Protein AF-A0A930V3K0-F1 (afdb_monomer)

Foldseek 3Di:
DDPPPVVVVVPPPVPPVVVVLQVQLVVQVVVVCVPDPDDDDPVRNCVSNVVPDPPD

Sequence (56 aa):
MSEGDVHDQFDVSLEDADLLGEVELTTNLIIAASESDEHLTQGEIDAILGLVEPSV

Solvent-accessible surface area (backbone atoms only — not comparable to full-atom values): 3591 Å² total; per-residue (Å²): 132,77,86,69,64,70,59,56,76,72,56,59,70,84,76,48,63,67,60,51,49,54,52,49,32,54,50,52,46,53,50,54,55,69,73,38,94,59,84,77,48,70,69,56,52,33,53,53,66,62,67,64,69,82,86,126

Secondary structure (DSSP, 8-state):
--TTSHHHHS-S-TT-HHHHHHHHHHHHHHHHHHH-SSPPPHHHHHHHTT------

Organism: NCBI:txid2784339

Mean predicted aligned error: 10.6 Å

Structure (mmCIF, N/CA/C/O backbone):
data_AF-A0A930V3K0-F1
#
_entry.id   AF-A0A930V3K0-F1
#
loop_
_atom_site.group_PDB
_atom_site.id
_atom_site.type_symbol
_atom_site.label_atom_id
_atom_site.label_alt_id
_atom_site.label_comp_id
_atom_site.label_asym_id
_atom_site.label_entity_id
_atom_site.label_seq_id
_atom_site.pdbx_PDB_ins_code
_atom_site.Cartn_x
_atom_site.Cartn_y
_atom_site.Cartn_z
_atom_site.occupancy
_atom_site.B_iso_or_equiv
_atom_site.auth_seq_id
_atom_site.auth_comp_id
_atom_site.auth_asym_id
_atom_site.auth_atom_id
_atom_site.pdbx_PDB_model_num
ATOM 1 N N . MET A 1 1 ? 37.712 -2.423 0.163 1.00 49.38 1 MET A N 1
ATOM 2 C CA . MET A 1 1 ? 36.413 -3.065 -0.113 1.00 49.38 1 MET A CA 1
ATOM 3 C C . MET A 1 1 ? 35.688 -2.068 -0.987 1.00 49.38 1 MET A C 1
ATOM 5 O O . MET A 1 1 ? 35.548 -0.940 -0.548 1.00 49.38 1 MET A O 1
ATOM 9 N N . SER A 1 2 ? 35.471 -2.385 -2.262 1.00 50.56 2 SER A N 1
ATOM 10 C CA . SER A 1 2 ? 35.030 -1.386 -3.240 1.00 50.56 2 SER A CA 1
ATOM 11 C C . SER A 1 2 ? 33.533 -1.122 -3.096 1.00 50.56 2 SER A C 1
ATOM 13 O O . SER A 1 2 ? 32.740 -2.036 -3.282 1.00 50.56 2 SER A O 1
ATOM 15 N N . GLU A 1 3 ? 33.163 0.134 -2.843 1.00 52.69 3 GLU A N 1
ATOM 16 C CA . GLU A 1 3 ? 31.791 0.680 -2.866 1.00 52.69 3 GLU A CA 1
ATOM 17 C C . GLU A 1 3 ? 31.091 0.608 -4.247 1.00 52.69 3 GLU A C 1
ATOM 19 O O . GLU A 1 3 ? 29.988 1.116 -4.405 1.00 52.69 3 GLU A O 1
ATOM 24 N N . GLY A 1 4 ? 31.701 -0.028 -5.255 1.00 53.97 4 GLY A N 1
ATOM 25 C CA . GLY A 1 4 ? 31.185 -0.092 -6.630 1.00 53.97 4 GLY A CA 1
ATOM 26 C C . GLY A 1 4 ? 30.276 -1.282 -6.952 1.00 53.97 4 GLY A C 1
ATOM 27 O O . GLY A 1 4 ? 29.679 -1.288 -8.016 1.00 53.97 4 GLY A O 1
ATOM 28 N N . ASP A 1 5 ? 30.163 -2.275 -6.066 1.00 54.31 5 ASP A N 1
ATOM 29 C CA . ASP A 1 5 ? 29.434 -3.528 -6.354 1.00 54.31 5 ASP A CA 1
ATOM 30 C C . ASP A 1 5 ? 27.937 -3.442 -5.999 1.00 54.31 5 ASP A C 1
ATOM 32 O O . ASP A 1 5 ? 27.095 -4.106 -6.592 1.00 54.31 5 ASP A O 1
ATOM 36 N N . VAL A 1 6 ? 27.580 -2.565 -5.052 1.00 57.72 6 VAL A N 1
ATOM 37 C CA . VAL A 1 6 ? 26.183 -2.372 -4.623 1.00 57.72 6 VAL A CA 1
ATOM 38 C C . VAL A 1 6 ? 25.368 -1.543 -5.608 1.00 57.72 6 VAL A C 1
ATOM 40 O O . VAL A 1 6 ? 24.151 -1.657 -5.617 1.00 57.72 6 VAL A O 1
ATOM 43 N N . HIS A 1 7 ? 26.013 -0.715 -6.432 1.00 54.16 7 HIS A N 1
ATOM 44 C CA . HIS A 1 7 ? 25.301 0.136 -7.382 1.00 54.16 7 HIS A CA 1
ATOM 45 C C . HIS A 1 7 ? 24.778 -0.654 -8.590 1.00 54.16 7 HIS A C 1
ATOM 47 O O . HIS A 1 7 ? 23.767 -0.255 -9.143 1.00 54.16 7 HIS A O 1
ATOM 53 N N . ASP A 1 8 ? 25.408 -1.784 -8.936 1.00 55.94 8 ASP A N 1
ATOM 54 C CA . ASP A 1 8 ? 25.086 -2.608 -10.114 1.00 55.94 8 ASP A CA 1
ATOM 55 C C . ASP A 1 8 ? 23.872 -3.531 -9.872 1.00 55.94 8 ASP A C 1
ATOM 57 O O . ASP A 1 8 ? 23.045 -3.734 -10.752 1.00 55.94 8 ASP A O 1
ATOM 61 N N . GLN A 1 9 ? 23.687 -4.027 -8.638 1.00 56.22 9 GLN A N 1
ATOM 62 C CA . GLN A 1 9 ? 22.537 -4.878 -8.280 1.00 56.22 9 GLN A CA 1
ATOM 63 C C . GLN A 1 9 ? 21.200 -4.114 -8.271 1.00 56.22 9 GLN A C 1
ATOM 65 O O . GLN A 1 9 ? 20.145 -4.727 -8.427 1.00 56.22 9 GLN A O 1
ATOM 70 N N . PHE A 1 10 ? 21.243 -2.791 -8.092 1.00 54.91 10 PHE A N 1
ATOM 71 C CA . PHE A 1 10 ? 20.079 -1.908 -8.211 1.00 54.91 10 PHE A CA 1
ATOM 72 C C . PHE A 1 10 ? 20.031 -1.171 -9.561 1.00 54.91 10 PHE A C 1
ATOM 74 O O . PHE A 1 10 ? 19.044 -0.493 -9.829 1.00 54.91 10 PHE A O 1
ATOM 81 N N . ASP A 1 11 ? 21.054 -1.334 -10.410 1.00 58.66 11 ASP A N 1
ATOM 82 C CA . ASP A 1 11 ? 21.098 -0.881 -11.811 1.00 58.66 11 ASP A CA 1
ATOM 83 C C . ASP A 1 11 ? 20.608 -2.000 -12.746 1.00 58.66 11 ASP A C 1
ATOM 85 O O . ASP A 1 11 ? 21.078 -2.182 -13.867 1.00 58.66 11 ASP A O 1
ATOM 89 N N . VAL A 1 12 ? 19.638 -2.792 -12.271 1.00 59.75 12 VAL A N 1
ATOM 90 C CA . VAL A 1 12 ? 18.785 -3.572 -13.166 1.00 59.75 12 VAL A CA 1
ATOM 91 C C . VAL A 1 12 ? 18.065 -2.523 -13.988 1.00 59.75 12 VAL A C 1
ATOM 93 O O . VAL A 1 12 ?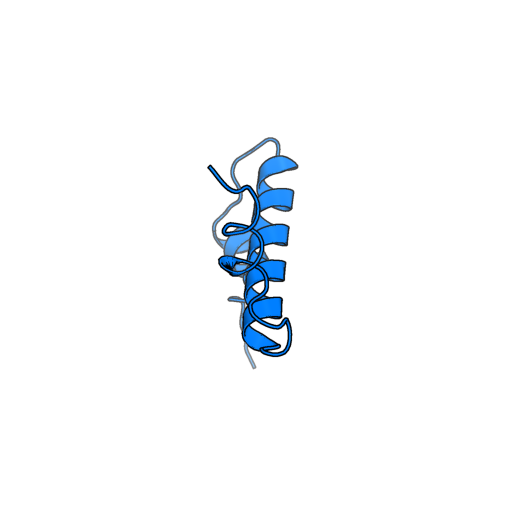 17.303 -1.735 -13.424 1.00 59.75 12 VAL A O 1
ATOM 96 N N . SER A 1 13 ? 18.378 -2.439 -15.279 1.00 59.31 13 SER A N 1
ATOM 97 C CA . SER A 1 13 ? 17.798 -1.443 -16.164 1.00 59.31 13 SER A CA 1
ATOM 98 C C . SER A 1 13 ? 16.304 -1.334 -15.871 1.00 59.31 13 SER A C 1
ATOM 100 O O . SER A 1 13 ? 15.587 -2.331 -15.971 1.00 59.31 13 SER A O 1
ATOM 102 N N . LEU A 1 14 ? 15.840 -0.137 -15.502 1.00 53.56 14 LEU A N 1
ATOM 103 C CA . LEU A 1 14 ? 14.436 0.257 -15.276 1.00 53.56 14 LEU A CA 1
ATOM 104 C C . LEU A 1 14 ? 13.523 0.024 -16.515 1.00 53.56 14 LEU A C 1
ATOM 106 O O . LEU A 1 14 ? 12.496 0.676 -16.677 1.00 53.56 14 LEU A O 1
ATOM 110 N N . GLU A 1 15 ? 13.935 -0.848 -17.434 1.00 55.78 15 GLU A N 1
ATOM 111 C CA . GLU A 1 15 ? 13.310 -1.241 -18.691 1.00 55.78 15 GLU A CA 1
ATOM 112 C C . GLU A 1 15 ? 12.179 -2.257 -18.485 1.00 55.78 15 GLU A C 1
ATOM 114 O O . GLU A 1 15 ? 11.280 -2.334 -19.323 1.00 55.78 15 GLU A O 1
ATOM 119 N N . ASP A 1 16 ? 12.177 -2.998 -17.373 1.00 69.50 16 ASP A N 1
ATOM 120 C CA . ASP A 1 16 ? 11.065 -3.882 -17.023 1.00 69.50 16 ASP A CA 1
ATOM 121 C C . ASP A 1 16 ? 9.968 -3.059 -16.328 1.00 69.50 16 ASP A C 1
ATOM 123 O O . ASP A 1 16 ? 9.982 -2.825 -15.119 1.00 69.50 16 ASP A O 1
ATOM 127 N N . ALA A 1 17 ? 9.040 -2.532 -17.131 1.00 69.50 17 ALA A N 1
ATOM 128 C CA . ALA A 1 17 ? 7.941 -1.683 -16.668 1.00 69.50 17 ALA A CA 1
ATOM 129 C C . ALA A 1 17 ? 7.066 -2.362 -15.595 1.00 69.50 17 ALA A C 1
ATOM 131 O O . ALA A 1 17 ? 6.520 -1.675 -14.733 1.00 69.50 17 ALA A O 1
ATOM 132 N N . ASP A 1 18 ? 6.978 -3.695 -15.616 1.00 75.81 18 ASP A N 1
ATOM 133 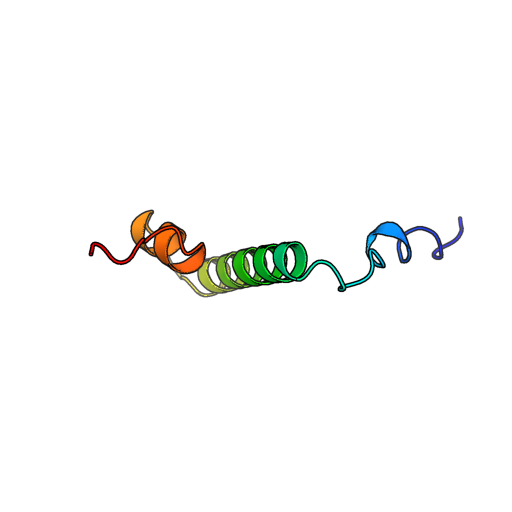C CA . ASP A 1 18 ? 6.325 -4.495 -14.575 1.00 75.81 18 ASP A CA 1
ATOM 134 C C . ASP A 1 18 ? 7.084 -4.411 -13.241 1.00 75.81 18 ASP A C 1
ATOM 136 O O . ASP A 1 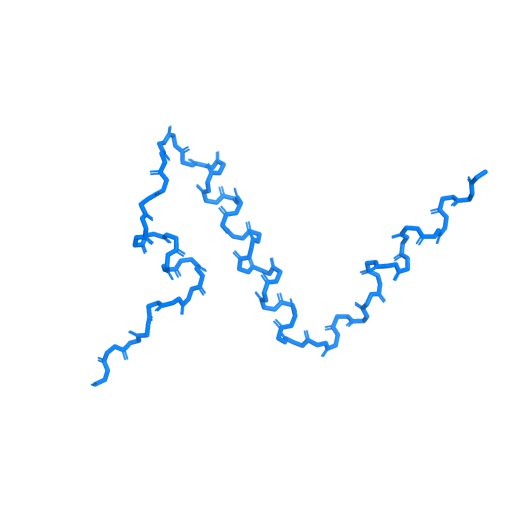18 ? 6.484 -4.144 -12.199 1.00 75.81 18 ASP A O 1
ATOM 140 N N . LEU A 1 19 ? 8.417 -4.545 -13.271 1.00 78.69 19 LEU A N 1
ATOM 141 C CA . LEU A 1 19 ? 9.254 -4.434 -12.074 1.00 78.69 19 LEU A CA 1
ATOM 142 C C . LEU A 1 19 ? 9.194 -3.023 -11.478 1.00 78.69 19 LEU A C 1
ATOM 144 O O . LEU A 1 19 ? 9.131 -2.867 -10.259 1.00 78.69 19 LEU A O 1
ATOM 148 N N . LEU A 1 20 ? 9.178 -1.989 -12.327 1.00 83.31 20 LEU A N 1
ATOM 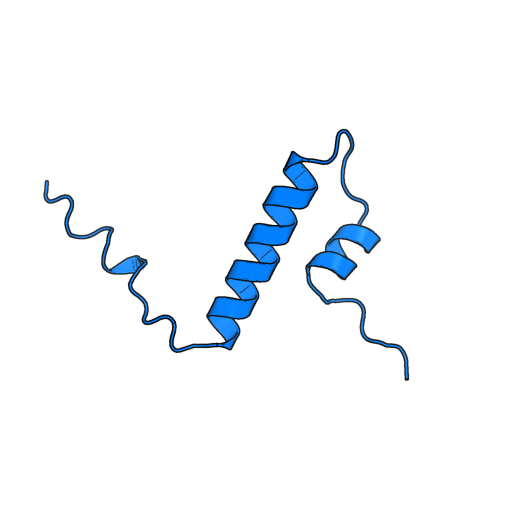149 C CA . LEU A 1 20 ? 9.027 -0.607 -11.872 1.00 83.31 20 LEU A CA 1
ATOM 150 C C . LEU A 1 20 ? 7.667 -0.378 -11.196 1.00 83.31 20 LEU A C 1
ATOM 152 O O . LEU A 1 20 ? 7.611 0.284 -10.159 1.00 83.31 20 LEU A O 1
ATOM 156 N N . GLY A 1 21 ? 6.598 -0.968 -11.738 1.00 84.06 21 GLY A N 1
ATOM 157 C CA . GLY A 1 21 ? 5.276 -0.949 -11.116 1.00 84.06 21 GLY A CA 1
ATOM 158 C C . GLY A 1 21 ? 5.275 -1.612 -9.737 1.00 84.06 21 GLY A C 1
ATOM 159 O O . GLY A 1 21 ? 4.752 -1.050 -8.779 1.00 84.06 21 GLY A O 1
ATOM 160 N N . GLU A 1 22 ? 5.928 -2.764 -9.589 1.00 85.81 22 GLU A N 1
ATOM 161 C CA . GLU A 1 22 ? 5.996 -3.484 -8.310 1.00 85.81 22 GLU A CA 1
ATOM 162 C C . GLU A 1 22 ? 6.777 -2.704 -7.229 1.00 85.81 22 GLU A C 1
ATOM 164 O O . GLU A 1 22 ? 6.381 -2.658 -6.056 1.00 85.81 22 GLU A O 1
ATOM 169 N N . VAL A 1 23 ? 7.853 -2.016 -7.628 1.00 88.31 23 VAL A N 1
ATOM 170 C CA . VAL A 1 23 ? 8.630 -1.128 -6.746 1.00 88.31 23 VAL A CA 1
ATOM 171 C C . VAL A 1 23 ? 7.807 0.087 -6.314 1.00 88.31 23 VAL A C 1
ATOM 173 O O . VAL A 1 23 ? 7.848 0.467 -5.138 1.00 88.31 23 VAL A O 1
ATOM 176 N N . GLU A 1 24 ? 7.044 0.689 -7.227 1.00 89.94 24 GLU A N 1
ATOM 177 C CA . GLU A 1 24 ? 6.154 1.811 -6.917 1.00 89.94 24 GLU A CA 1
ATOM 178 C C . GLU A 1 24 ? 5.067 1.396 -5.913 1.00 89.94 24 GLU A C 1
ATOM 180 O O . GLU A 1 24 ? 4.889 2.063 -4.892 1.00 89.94 24 GLU A O 1
ATOM 185 N N . LEU A 1 25 ? 4.402 0.256 -6.138 1.00 91.00 25 LEU A N 1
ATOM 186 C CA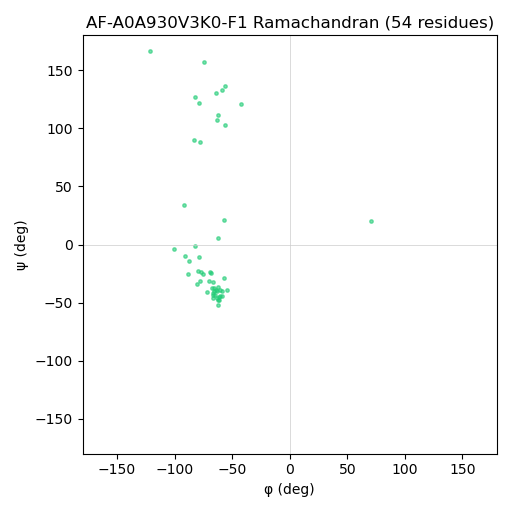 . LEU A 1 25 ? 3.375 -0.284 -5.237 1.00 91.00 25 LEU A CA 1
ATOM 187 C C . LEU A 1 25 ? 3.934 -0.548 -3.832 1.00 91.00 25 LEU A C 1
ATOM 189 O O . LEU A 1 25 ? 3.333 -0.155 -2.829 1.00 91.00 25 LEU A O 1
ATOM 193 N N . THR A 1 26 ? 5.121 -1.153 -3.749 1.00 90.81 26 THR A N 1
ATOM 194 C CA . THR A 1 26 ? 5.788 -1.428 -2.467 1.00 90.81 26 THR A CA 1
ATOM 195 C C . THR A 1 26 ? 6.186 -0.134 -1.754 1.00 90.81 26 THR A C 1
ATOM 197 O O . THR A 1 26 ? 6.013 -0.010 -0.540 1.00 90.81 26 THR A O 1
ATOM 200 N N . THR A 1 27 ? 6.674 0.859 -2.500 1.00 93.88 27 THR A N 1
ATOM 201 C CA . THR A 1 27 ? 7.019 2.182 -1.959 1.00 93.88 27 THR A CA 1
ATOM 202 C C . THR A 1 27 ? 5.783 2.882 -1.399 1.00 93.88 27 THR A C 1
ATOM 204 O O . THR A 1 27 ? 5.815 3.371 -0.269 1.00 93.88 27 THR A O 1
ATOM 207 N N . ASN A 1 28 ? 4.674 2.866 -2.140 1.00 92.38 28 ASN A N 1
ATOM 208 C CA . ASN A 1 28 ? 3.399 3.431 -1.703 1.00 92.38 28 ASN A CA 1
ATOM 209 C C . ASN A 1 28 ? 2.881 2.754 -0.427 1.00 92.38 28 ASN A C 1
ATOM 211 O O . ASN A 1 28 ? 2.403 3.442 0.474 1.00 92.38 28 ASN A O 1
ATOM 215 N N . LEU A 1 29 ? 3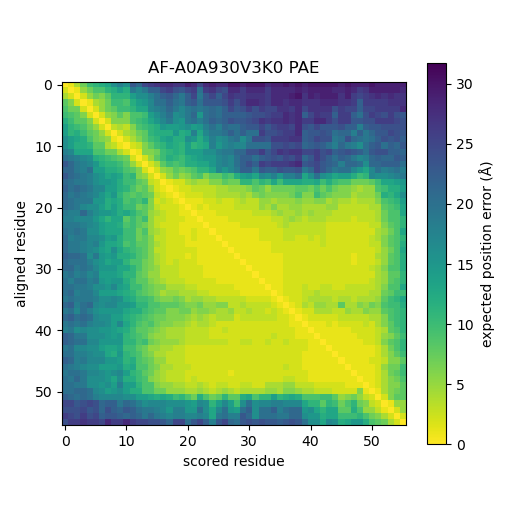.038 1.432 -0.299 1.00 94.38 29 LEU A N 1
ATOM 216 C CA . LEU A 1 29 ? 2.667 0.701 0.915 1.00 94.38 29 LEU A CA 1
ATOM 217 C C . LEU A 1 29 ? 3.518 1.108 2.124 1.00 94.38 29 LEU A C 1
ATOM 219 O O . LEU A 1 29 ? 2.977 1.323 3.208 1.00 94.38 29 LEU A O 1
ATOM 223 N N . ILE A 1 30 ? 4.835 1.244 1.949 1.00 94.00 30 ILE A N 1
ATOM 224 C CA . ILE A 1 30 ? 5.743 1.681 3.020 1.00 94.00 30 ILE A CA 1
ATOM 225 C C . ILE A 1 30 ? 5.379 3.089 3.495 1.00 94.00 30 ILE A C 1
ATOM 227 O O . ILE A 1 30 ? 5.331 3.332 4.702 1.00 94.00 30 ILE A O 1
ATOM 231 N N . ILE A 1 31 ? 5.118 4.008 2.562 1.00 94.88 31 ILE A N 1
ATOM 232 C CA . ILE A 1 31 ? 4.712 5.381 2.876 1.00 94.88 31 ILE A CA 1
ATOM 233 C C . ILE A 1 31 ? 3.383 5.370 3.635 1.00 94.88 31 ILE A C 1
ATOM 235 O O . ILE A 1 31 ? 3.325 5.889 4.745 1.00 94.88 31 ILE A O 1
ATOM 239 N N . ALA A 1 32 ? 2.355 4.695 3.110 1.00 92.56 32 ALA A N 1
ATOM 240 C CA . ALA A 1 32 ? 1.041 4.621 3.746 1.00 92.56 32 ALA A CA 1
ATOM 241 C C . ALA A 1 32 ? 1.102 4.022 5.160 1.00 92.56 32 ALA A C 1
ATOM 243 O O . ALA A 1 32 ? 0.452 4.523 6.075 1.00 92.56 32 ALA A O 1
ATOM 244 N N . ALA A 1 33 ? 1.916 2.983 5.362 1.00 93.69 33 ALA A N 1
ATOM 245 C CA . ALA A 1 33 ? 2.122 2.385 6.677 1.00 93.69 33 ALA A CA 1
ATOM 246 C C . ALA A 1 33 ? 2.912 3.299 7.628 1.00 93.69 33 ALA A C 1
ATOM 248 O O . ALA A 1 33 ? 2.695 3.248 8.834 1.00 93.69 33 ALA A O 1
ATOM 249 N N . SER A 1 34 ? 3.821 4.125 7.101 1.00 93.12 34 SER A N 1
ATOM 250 C CA . SER A 1 34 ? 4.607 5.081 7.896 1.00 93.12 34 SER A CA 1
ATOM 251 C C . SER A 1 34 ? 3.811 6.332 8.276 1.00 93.12 34 SER A C 1
ATOM 253 O O . SER A 1 34 ? 4.078 6.928 9.315 1.00 93.12 34 SER A O 1
ATOM 255 N N . GLU A 1 35 ? 2.867 6.748 7.431 1.00 94.50 35 GLU A N 1
ATOM 256 C CA . GLU A 1 35 ? 1.991 7.902 7.665 1.00 94.50 35 GLU A CA 1
ATOM 257 C C . GLU A 1 35 ? 0.720 7.547 8.447 1.00 94.50 35 GLU A C 1
ATOM 259 O O . GLU A 1 35 ? 0.039 8.443 8.945 1.00 94.50 35 GLU A O 1
ATOM 264 N N . SER A 1 36 ? 0.399 6.258 8.580 1.00 92.12 36 SER A N 1
ATOM 265 C CA . SER A 1 36 ? -0.730 5.803 9.390 1.00 92.12 36 SER A CA 1
ATOM 266 C C . SER A 1 36 ? -0.347 5.713 10.867 1.00 92.12 36 SER A C 1
ATOM 268 O O . SER A 1 36 ? 0.607 5.033 11.237 1.00 92.12 36 SER A O 1
ATOM 270 N N . ASP A 1 37 ? -1.132 6.363 11.728 1.00 90.06 37 ASP A N 1
ATOM 271 C CA . ASP A 1 37 ? -0.998 6.249 13.189 1.00 90.06 37 ASP A CA 1
ATOM 272 C C . ASP A 1 37 ? -1.388 4.849 13.712 1.00 90.06 37 ASP A C 1
ATOM 274 O O . ASP A 1 37 ? -0.935 4.421 14.775 1.00 90.06 37 ASP A O 1
ATOM 278 N N . GLU A 1 38 ? -2.229 4.127 12.965 1.00 92.50 38 GLU A N 1
ATOM 279 C CA . GLU A 1 38 ? -2.708 2.777 13.277 1.00 92.50 38 GLU A CA 1
ATOM 280 C C . GLU A 1 38 ? -2.350 1.786 12.156 1.00 92.50 38 GLU A C 1
ATOM 282 O O . GLU A 1 38 ? -1.951 2.166 11.057 1.00 92.50 38 GLU A O 1
ATOM 287 N N . HIS A 1 39 ? -2.484 0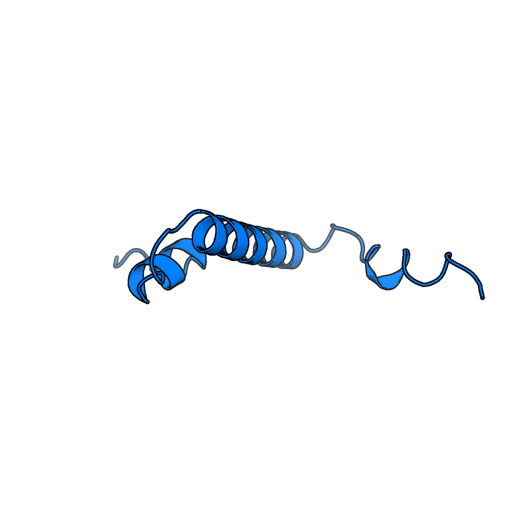.484 12.425 1.00 92.38 39 HIS A N 1
ATOM 288 C CA . HIS A 1 39 ? -2.229 -0.540 11.412 1.00 92.38 39 HIS A CA 1
ATOM 289 C C . HIS A 1 39 ? -3.219 -0.433 10.245 1.00 92.38 39 HIS A C 1
ATOM 291 O O . HIS A 1 39 ? -4.430 -0.449 10.464 1.00 92.38 39 HIS A O 1
ATOM 297 N N . LEU A 1 40 ? -2.690 -0.428 9.016 1.00 93.12 40 LEU A N 1
ATOM 298 C CA . LEU A 1 40 ? -3.490 -0.541 7.797 1.00 93.12 40 LEU A CA 1
ATOM 299 C C . LEU A 1 40 ? -4.347 -1.810 7.836 1.00 93.12 40 LEU A C 1
ATOM 301 O O . LEU A 1 40 ? -3.880 -2.900 8.188 1.00 93.12 40 LEU A O 1
ATOM 305 N N . THR A 1 41 ? -5.604 -1.675 7.439 1.00 95.06 41 THR A N 1
ATOM 306 C CA . THR A 1 41 ? -6.504 -2.811 7.266 1.00 95.06 41 THR A CA 1
ATOM 307 C C . THR A 1 41 ? -6.158 -3.582 5.993 1.00 95.06 41 T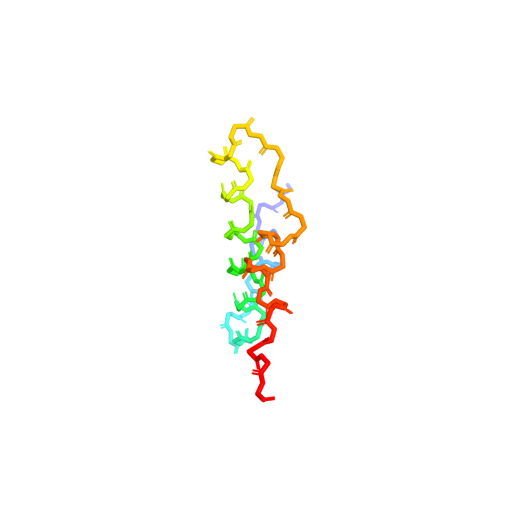HR A C 1
ATOM 309 O O . THR A 1 41 ? -5.599 -3.033 5.045 1.00 95.06 41 THR A O 1
ATOM 312 N N . GLN A 1 42 ? -6.545 -4.860 5.927 1.00 92.62 42 GLN A N 1
ATOM 313 C CA . GLN A 1 42 ? -6.311 -5.683 4.733 1.00 92.62 42 GLN A CA 1
ATOM 314 C C . GLN A 1 42 ? -6.871 -5.031 3.458 1.00 92.62 42 GLN A C 1
ATOM 316 O O . GLN A 1 42 ? -6.208 -5.050 2.432 1.00 92.62 42 GLN A O 1
ATOM 321 N N . GLY A 1 43 ? -8.044 -4.391 3.533 1.00 92.38 43 GLY A N 1
ATOM 322 C CA . GLY A 1 43 ? -8.644 -3.723 2.376 1.00 92.38 43 GLY A CA 1
ATOM 323 C C . GLY A 1 43 ? -7.853 -2.505 1.886 1.00 92.38 43 GLY A C 1
ATOM 324 O O . GLY A 1 43 ? -7.827 -2.241 0.689 1.00 92.38 43 GLY A O 1
ATOM 325 N N . GLU A 1 44 ? -7.183 -1.780 2.784 1.00 93.19 44 GLU A N 1
ATOM 326 C CA . GLU A 1 44 ? -6.299 -0.667 2.412 1.00 93.19 44 GLU A CA 1
ATOM 327 C C . GLU A 1 44 ? -5.012 -1.179 1.767 1.00 93.19 44 GLU A C 1
ATOM 329 O O . GLU A 1 44 ? -4.575 -0.639 0.754 1.00 93.19 44 GLU A O 1
ATOM 334 N N . ILE A 1 45 ? -4.448 -2.265 2.302 1.00 93.94 45 ILE A N 1
ATOM 335 C CA . ILE A 1 45 ? -3.283 -2.941 1.720 1.00 93.94 45 ILE A CA 1
ATOM 336 C C . ILE A 1 45 ? -3.620 -3.456 0.315 1.00 93.94 45 ILE A C 1
ATOM 338 O O . ILE A 1 45 ? -2.878 -3.194 -0.627 1.00 93.94 45 ILE A O 1
ATOM 342 N N . ASP A 1 46 ? -4.763 -4.125 0.154 1.00 92.19 46 ASP A N 1
ATOM 343 C CA . ASP A 1 46 ? -5.225 -4.657 -1.131 1.00 92.19 46 ASP A CA 1
ATOM 344 C C . ASP A 1 46 ? -5.469 -3.537 -2.155 1.00 92.19 46 ASP A C 1
ATOM 346 O O . ASP A 1 46 ? -5.156 -3.696 -3.333 1.00 92.19 46 ASP A O 1
ATOM 350 N N . ALA A 1 47 ? -5.981 -2.382 -1.717 1.00 91.12 47 ALA A N 1
ATOM 351 C CA . ALA A 1 47 ? -6.149 -1.211 -2.572 1.00 91.12 47 ALA A CA 1
ATOM 352 C C . ALA A 1 47 ? -4.805 -0.621 -3.028 1.00 91.12 47 ALA A C 1
ATOM 3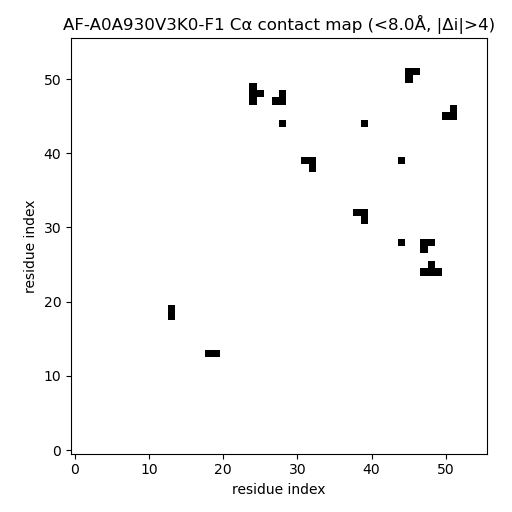54 O O . ALA A 1 47 ? -4.651 -0.300 -4.206 1.00 91.12 47 ALA A O 1
ATOM 355 N N . ILE A 1 48 ? -3.828 -0.511 -2.123 1.00 92.06 48 ILE A N 1
ATOM 356 C CA . ILE A 1 48 ? -2.487 0.013 -2.429 1.00 92.06 48 ILE A CA 1
ATOM 357 C C . ILE A 1 48 ? -1.719 -0.930 -3.358 1.00 92.06 48 ILE A C 1
ATOM 359 O O . ILE A 1 48 ? -1.014 -0.462 -4.244 1.00 92.06 48 ILE A O 1
ATOM 363 N N . LEU A 1 49 ? -1.875 -2.243 -3.181 1.00 91.56 49 LEU A N 1
ATOM 364 C CA . LEU A 1 49 ? -1.247 -3.264 -4.022 1.00 91.56 49 LEU A CA 1
ATOM 365 C C . LEU A 1 49 ? -2.014 -3.533 -5.329 1.00 91.56 49 LEU A C 1
ATOM 367 O O . LEU A 1 49 ? -1.581 -4.363 -6.124 1.00 91.56 49 LEU A O 1
ATOM 371 N N . GLY A 1 50 ? -3.149 -2.862 -5.560 1.00 88.06 50 GLY A N 1
ATOM 372 C CA . GLY A 1 50 ? -3.954 -3.034 -6.773 1.00 88.06 50 GLY A CA 1
ATOM 373 C C . GLY A 1 50 ? -4.680 -4.383 -6.874 1.00 88.06 50 GLY A C 1
ATOM 374 O O . GLY A 1 50 ? -5.081 -4.778 -7.964 1.00 88.06 50 GLY A O 1
ATOM 375 N N . LEU A 1 51 ? -4.869 -5.088 -5.753 1.00 86.88 51 LEU A N 1
ATOM 376 C CA . LEU A 1 51 ? -5.540 -6.394 -5.670 1.00 86.88 51 LEU A CA 1
ATOM 377 C C . LEU A 1 51 ? -7.074 -6.289 -5.712 1.00 86.88 51 LEU A C 1
ATOM 379 O O . LEU A 1 51 ? -7.767 -7.297 -5.851 1.00 86.88 51 LEU A O 1
ATOM 383 N N . VAL A 1 52 ? -7.620 -5.075 -5.601 1.00 80.88 52 VAL A N 1
ATOM 384 C CA . VAL A 1 52 ? -9.042 -4.799 -5.831 1.00 80.88 52 VAL A CA 1
ATOM 385 C C . VAL A 1 52 ? -9.318 -4.738 -7.332 1.00 80.88 52 VAL A C 1
ATOM 387 O O . VAL A 1 52 ? -9.277 -3.684 -7.963 1.00 80.88 52 VAL A O 1
ATOM 390 N N . GLU A 1 53 ? -9.609 -5.894 -7.922 1.00 64.38 53 GLU A N 1
ATOM 391 C CA . GLU A 1 53 ? -10.141 -5.946 -9.282 1.00 64.38 53 GLU A CA 1
ATOM 392 C C . GLU A 1 53 ? -11.458 -5.144 -9.334 1.00 64.38 53 GLU A C 1
ATOM 394 O O . GLU A 1 53 ? -12.318 -5.321 -8.460 1.00 64.38 53 GLU A O 1
ATOM 399 N N . PRO A 1 54 ? -11.672 -4.259 -10.327 1.00 56.88 54 PRO A N 1
ATOM 400 C CA . PRO A 1 54 ? -12.992 -3.694 -10.540 1.00 56.88 54 PRO A CA 1
ATOM 401 C C . PRO A 1 54 ? -13.921 -4.852 -10.911 1.00 56.88 54 PRO A C 1
ATOM 403 O O . PRO A 1 54 ? -13.815 -5.403 -12.004 1.00 56.88 54 PRO A O 1
ATOM 406 N N . SER A 1 55 ? -14.807 -5.242 -9.994 1.00 61.06 55 SER A N 1
ATOM 407 C CA . SER A 1 55 ? -15.861 -6.218 -10.269 1.00 61.06 55 SER A CA 1
ATOM 408 C C . SER A 1 55 ? -16.691 -5.728 -11.460 1.00 61.06 55 SER A C 1
ATOM 410 O O . SER A 1 55 ? -17.489 -4.798 -11.316 1.00 61.06 55 SER A O 1
ATOM 412 N N . VAL A 1 56 ? -16.451 -6.314 -12.635 1.00 49.50 56 VAL A N 1
ATOM 413 C CA . VAL A 1 56 ? -17.225 -6.115 -13.872 1.00 49.50 56 VAL A CA 1
ATOM 414 C C . VAL A 1 56 ? -18.506 -6.936 -13.875 1.00 49.50 56 VAL A C 1
ATOM 416 O O . VAL A 1 56 ? -18.500 -8.065 -13.333 1.00 49.50 56 VAL A O 1
#

Radius of gyration: 15.77 Å; Cα contacts (8 Å, |Δi|>4): 17; chains: 1; bounding box: 54×14×32 Å

pLDDT: mean 77.84, std 16.86, range [49.38, 95.06]